Protein AF-A0A5P9F105-F1 (afdb_monomer_lite)

Radius of gyration: 16.58 Å; chains: 1; bounding box: 36×18×53 Å

Secondary structure (DSSP, 8-state):
-----------HHHHHHHHHHHHHHHHHHHHHHHHTTT---HHHHHHHHHHHHHHHHHHHHHHHS--

Foldseek 3Di:
DDPPPPPPPPDPVVLVVLLVVLVVLLVVLVVVLVVLVPDPDPVSVVVNVVSVVVNVVSVVVSVPGDD

Sequence (67 aa):
MPLQVSSKALDPSEIRCLRRELEQEIAWLQRQQEALADSESENQQSLRRTLDGMIFSRRALLGRMPR

pLDDT: mean 86.13, std 15.94, range [40.81, 98.31]

Structure (mmCIF, N/CA/C/O backbone):
data_AF-A0A5P9F105-F1
#
_entry.id   AF-A0A5P9F105-F1
#
loop_
_atom_site.group_PDB
_atom_site.id
_atom_site.type_symbol
_atom_site.label_atom_id
_atom_site.label_alt_id
_atom_site.label_comp_id
_atom_site.label_asym_id
_atom_site.label_entity_id
_atom_site.label_seq_id
_atom_site.pdbx_PDB_ins_code
_atom_site.Cartn_x
_atom_site.Cartn_y
_atom_site.Cartn_z
_atom_site.occupancy
_atom_site.B_iso_or_equiv
_atom_site.auth_seq_id
_atom_site.auth_comp_id
_atom_site.auth_asym_id
_atom_site.auth_atom_id
_atom_site.pdbx_PDB_model_num
ATOM 1 N N . MET A 1 1 ? -4.359 12.530 -36.530 1.00 40.81 1 MET A N 1
ATOM 2 C CA . MET A 1 1 ? -3.114 12.804 -35.783 1.00 40.81 1 MET A CA 1
ATOM 3 C C . MET A 1 1 ? -3.000 11.764 -34.679 1.00 40.81 1 MET A C 1
ATOM 5 O O . MET A 1 1 ? -3.757 11.872 -33.722 1.00 40.81 1 MET A O 1
ATOM 9 N N . PRO A 1 2 ? -2.189 10.702 -34.821 1.00 48.88 2 PRO A N 1
ATOM 10 C CA . PRO A 1 2 ? -2.005 9.754 -33.731 1.00 48.88 2 PRO A CA 1
ATOM 11 C C . PRO A 1 2 ? -1.155 10.416 -32.641 1.00 48.88 2 PRO A C 1
ATOM 13 O O . PRO A 1 2 ? -0.079 10.944 -32.916 1.00 48.88 2 PRO A O 1
ATOM 16 N N . LEU A 1 3 ? -1.664 10.418 -31.410 1.00 46.09 3 LEU A N 1
ATOM 17 C CA . LEU A 1 3 ? -0.920 10.832 -30.226 1.00 46.09 3 LEU A CA 1
ATOM 18 C C . LEU A 1 3 ? 0.197 9.807 -30.006 1.00 46.09 3 LEU A C 1
ATOM 20 O O . LEU A 1 3 ? -0.050 8.708 -29.514 1.00 46.09 3 LEU A O 1
ATOM 24 N N . GLN A 1 4 ? 1.421 10.147 -30.418 1.00 43.34 4 GLN A N 1
ATOM 25 C CA . GLN A 1 4 ? 2.618 9.426 -29.998 1.00 43.34 4 GLN A CA 1
ATOM 26 C C . GLN A 1 4 ? 2.736 9.587 -28.483 1.00 43.34 4 GLN A C 1
ATOM 28 O O . GLN A 1 4 ? 3.250 10.587 -27.983 1.00 43.34 4 GLN A O 1
ATOM 33 N N . VAL A 1 5 ? 2.239 8.596 -27.746 1.00 51.06 5 VAL A N 1
ATOM 34 C CA . VAL A 1 5 ? 2.615 8.398 -26.350 1.00 51.06 5 VAL A CA 1
ATOM 35 C C . VAL A 1 5 ? 4.096 8.050 -26.390 1.00 51.06 5 VAL A C 1
ATOM 37 O O . VAL A 1 5 ? 4.478 6.915 -26.658 1.00 51.06 5 VAL A O 1
ATOM 40 N N . SER A 1 6 ? 4.938 9.072 -26.249 1.00 45.59 6 SER A N 1
ATOM 41 C CA . SER A 1 6 ? 6.376 8.905 -26.120 1.00 45.59 6 SER A CA 1
ATOM 42 C C . SER A 1 6 ? 6.614 8.145 -24.824 1.00 45.59 6 SER A C 1
ATOM 44 O O . SER A 1 6 ? 6.631 8.724 -23.738 1.00 45.59 6 SER A O 1
ATOM 46 N N . SER A 1 7 ? 6.732 6.823 -24.931 1.00 54.69 7 SER A N 1
ATOM 47 C CA . SER A 1 7 ? 7.254 5.958 -23.884 1.00 54.69 7 SER A CA 1
ATOM 48 C C . SER A 1 7 ? 8.737 6.280 -23.714 1.00 54.69 7 SER A C 1
ATOM 50 O O . SER A 1 7 ? 9.602 5.500 -24.105 1.00 54.69 7 SER A O 1
ATOM 52 N N . LYS A 1 8 ? 9.052 7.461 -23.168 1.00 58.72 8 LYS A N 1
ATOM 53 C CA . LYS A 1 8 ? 10.361 7.685 -22.564 1.00 58.72 8 LYS A CA 1
ATOM 54 C C . LYS A 1 8 ? 10.490 6.612 -21.496 1.00 58.72 8 LYS A C 1
ATOM 56 O O . LYS A 1 8 ? 9.739 6.619 -20.523 1.00 58.72 8 LYS A O 1
ATOM 61 N N . ALA A 1 9 ? 11.382 5.654 -21.728 1.00 59.94 9 ALA A N 1
ATOM 62 C CA . ALA A 1 9 ? 11.829 4.777 -20.668 1.00 59.94 9 ALA A CA 1
ATOM 63 C C . ALA A 1 9 ? 12.307 5.696 -19.537 1.00 59.94 9 ALA A C 1
ATOM 65 O O . ALA A 1 9 ? 13.216 6.498 -19.750 1.00 59.94 9 ALA A O 1
ATOM 66 N N . LEU A 1 10 ? 11.605 5.655 -18.401 1.00 67.12 10 LEU A N 1
ATOM 67 C CA . LEU A 1 10 ? 12.012 6.358 -17.188 1.00 67.12 10 LEU A CA 1
ATOM 68 C C . LEU A 1 10 ? 13.464 5.985 -16.893 1.00 67.12 10 LEU A C 1
ATOM 70 O O . LEU A 1 10 ? 13.856 4.827 -17.087 1.00 67.12 10 LEU A O 1
ATOM 74 N N . ASP A 1 11 ? 14.255 6.959 -16.451 1.00 85.94 11 ASP A N 1
ATOM 75 C CA . ASP A 1 11 ? 15.641 6.699 -16.077 1.00 85.94 11 ASP A CA 1
ATOM 76 C C . ASP A 1 11 ? 15.652 5.583 -15.009 1.00 85.94 11 ASP A C 1
ATOM 78 O O . ASP A 1 11 ? 14.833 5.611 -14.084 1.00 85.94 11 ASP A O 1
ATOM 82 N N . PRO A 1 12 ? 16.540 4.574 -15.089 1.00 87.25 12 PRO A N 1
ATOM 83 C CA . PRO A 1 12 ? 16.638 3.539 -14.062 1.00 87.25 12 PRO A CA 1
ATOM 84 C C . PRO A 1 12 ? 16.737 4.090 -12.630 1.00 87.25 12 PRO A C 1
ATOM 86 O O . PRO A 1 12 ? 16.289 3.443 -11.684 1.00 87.25 12 PRO A O 1
ATOM 89 N N . SER A 1 13 ? 17.327 5.273 -12.444 1.00 89.50 13 SER A N 1
ATOM 90 C CA . SER A 1 13 ? 17.368 5.973 -11.157 1.00 89.50 13 SER A CA 1
ATOM 91 C C . SER A 1 13 ? 15.998 6.490 -10.708 1.00 89.50 13 SER A C 1
ATOM 93 O O . SER A 1 13 ? 15.636 6.284 -9.548 1.00 89.50 13 SER A O 1
ATOM 95 N N . GLU A 1 14 ? 15.209 7.065 -11.617 1.00 91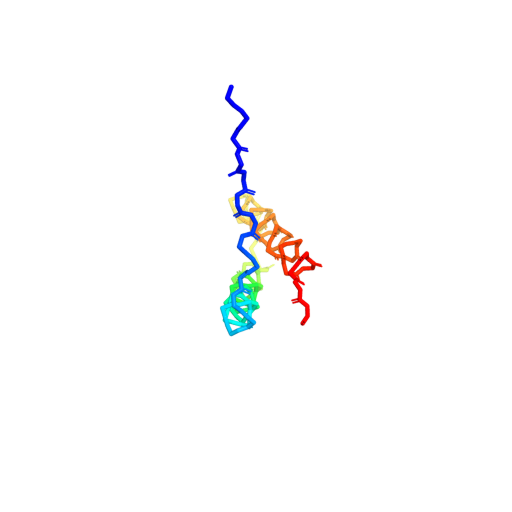.06 14 GLU A N 1
ATOM 96 C CA . GLU A 1 14 ? 13.824 7.480 -11.370 1.00 91.06 14 GLU A CA 1
ATOM 97 C C . GLU A 1 14 ? 12.949 6.269 -11.040 1.00 91.06 14 GLU A C 1
ATOM 99 O O . GLU A 1 14 ? 12.202 6.301 -10.065 1.00 91.06 14 GLU A O 1
ATOM 104 N N . ILE A 1 15 ? 13.101 5.161 -11.775 1.00 91.94 15 ILE A N 1
ATOM 105 C CA . ILE A 1 15 ? 12.387 3.907 -11.489 1.00 91.94 15 ILE A CA 1
ATOM 106 C C . ILE A 1 15 ? 12.713 3.427 -10.074 1.00 91.94 15 ILE A C 1
ATOM 108 O O . ILE A 1 15 ? 11.801 3.123 -9.308 1.00 91.94 15 ILE A O 1
ATOM 112 N N . ARG A 1 16 ? 13.994 3.386 -9.684 1.00 93.12 16 ARG A N 1
ATOM 113 C CA . ARG A 1 16 ? 14.383 2.994 -8.319 1.00 93.12 16 ARG A CA 1
ATOM 114 C C . ARG A 1 16 ? 13.810 3.932 -7.255 1.00 93.12 16 ARG A C 1
ATOM 116 O O . ARG A 1 16 ? 13.387 3.444 -6.209 1.00 93.12 16 ARG A O 1
ATOM 123 N N . CYS A 1 17 ? 13.779 5.242 -7.512 1.00 94.69 17 CYS A N 1
ATOM 124 C CA . CYS A 1 17 ? 13.182 6.218 -6.598 1.00 94.69 17 CYS A CA 1
ATOM 125 C C . CYS A 1 17 ? 11.685 5.949 -6.412 1.00 94.69 17 CYS A C 1
ATOM 127 O O . CYS A 1 17 ? 11.240 5.725 -5.289 1.00 94.69 17 CYS A O 1
ATOM 129 N N . LEU A 1 18 ? 10.944 5.838 -7.516 1.00 94.50 18 LEU A N 1
ATOM 130 C CA . LEU A 1 18 ? 9.506 5.568 -7.514 1.00 94.50 18 LEU A CA 1
ATOM 131 C C . LEU A 1 18 ? 9.165 4.231 -6.844 1.00 94.50 18 LEU A C 1
ATOM 133 O O . LEU A 1 18 ? 8.198 4.136 -6.090 1.00 94.50 18 LEU A O 1
ATOM 137 N N . ARG A 1 19 ? 9.974 3.188 -7.071 1.00 95.75 19 ARG A N 1
ATOM 138 C CA . ARG A 1 19 ? 9.823 1.901 -6.374 1.00 95.75 19 ARG A CA 1
ATOM 139 C C . ARG A 1 19 ? 9.964 2.074 -4.862 1.00 95.75 19 ARG A C 1
ATOM 141 O O . ARG A 1 19 ? 9.111 1.600 -4.117 1.00 95.75 19 ARG A O 1
ATOM 148 N N . ARG A 1 20 ? 11.003 2.788 -4.416 1.00 96.25 20 ARG A N 1
ATOM 149 C CA . ARG A 1 20 ? 11.263 3.042 -2.992 1.00 96.25 20 ARG A CA 1
ATOM 150 C C . ARG A 1 20 ? 10.163 3.891 -2.350 1.00 96.25 20 ARG A C 1
ATOM 152 O O . ARG A 1 20 ? 9.851 3.698 -1.177 1.00 96.25 20 ARG A O 1
ATOM 159 N N . GLU A 1 21 ? 9.595 4.844 -3.079 1.00 96.88 21 GLU A N 1
ATOM 160 C CA . GLU A 1 21 ? 8.452 5.644 -2.625 1.00 96.88 21 GLU A CA 1
ATOM 161 C C . GLU A 1 21 ? 7.209 4.772 -2.447 1.00 96.88 21 GLU A C 1
ATOM 163 O O . GLU A 1 21 ? 6.622 4.764 -1.367 1.00 96.88 21 GLU A O 1
ATOM 168 N N . LEU A 1 22 ? 6.866 3.946 -3.442 1.00 97.25 22 LEU A N 1
ATOM 169 C CA . LEU A 1 22 ? 5.742 3.012 -3.339 1.00 97.25 22 LEU A CA 1
ATOM 170 C C . LEU A 1 22 ? 5.895 2.040 -2.164 1.00 97.25 22 LEU A C 1
ATOM 172 O O . LEU A 1 22 ? 4.925 1.777 -1.456 1.00 97.25 22 LEU A O 1
ATOM 176 N N . GLU A 1 23 ? 7.097 1.512 -1.935 1.00 97.69 23 GLU A N 1
ATOM 177 C CA . GLU A 1 23 ? 7.384 0.634 -0.796 1.00 97.69 23 GLU A CA 1
ATOM 178 C C . GLU A 1 23 ? 7.188 1.353 0.548 1.00 97.69 23 GLU A C 1
ATOM 180 O O . GLU A 1 23 ? 6.579 0.792 1.463 1.00 97.69 23 GLU A O 1
ATOM 185 N N . GLN A 1 24 ? 7.638 2.608 0.659 1.00 98.25 24 GLN A N 1
ATOM 186 C CA . GLN A 1 24 ? 7.423 3.434 1.851 1.00 98.25 24 GLN A CA 1
ATOM 187 C C . GLN A 1 24 ? 5.939 3.732 2.081 1.00 98.25 24 GLN A C 1
ATOM 189 O O . GLN A 1 24 ? 5.463 3.611 3.210 1.00 98.25 24 GLN A O 1
ATOM 194 N N . GLU A 1 25 ? 5.198 4.074 1.028 1.00 98.12 25 GLU A N 1
ATOM 195 C CA . GLU A 1 25 ? 3.759 4.325 1.116 1.00 98.12 25 GLU A CA 1
ATOM 196 C C . GLU A 1 25 ? 2.988 3.068 1.528 1.00 98.12 25 GL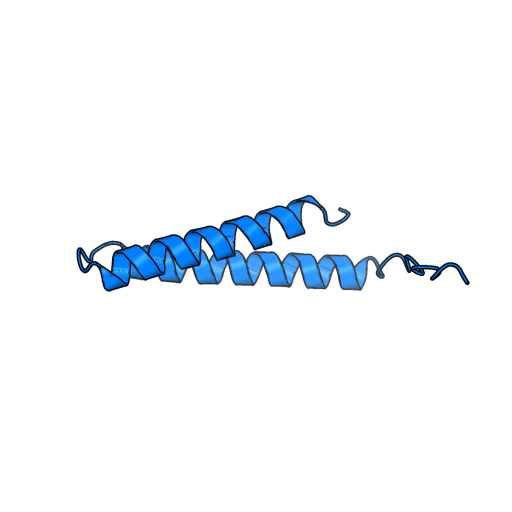U A C 1
ATOM 198 O O . GLU A 1 25 ? 2.127 3.137 2.404 1.00 98.12 25 GLU A O 1
ATOM 203 N N . ILE A 1 26 ? 3.312 1.905 0.950 1.00 98.31 26 ILE A N 1
ATOM 204 C CA . ILE A 1 26 ? 2.711 0.622 1.342 1.00 98.31 26 ILE A CA 1
ATOM 205 C C . ILE A 1 26 ? 2.981 0.348 2.824 1.00 98.31 26 ILE A C 1
ATOM 207 O O . ILE A 1 26 ? 2.044 0.046 3.561 1.00 98.31 26 ILE A O 1
ATOM 211 N N . ALA A 1 27 ? 4.229 0.496 3.275 1.00 98.19 27 ALA A N 1
ATOM 212 C CA . ALA A 1 27 ? 4.589 0.271 4.672 1.00 98.19 27 ALA A CA 1
ATOM 213 C C . ALA A 1 27 ? 3.867 1.242 5.620 1.00 98.19 27 ALA A C 1
ATOM 215 O O . ALA A 1 27 ? 3.441 0.847 6.705 1.00 98.19 27 ALA A O 1
ATOM 216 N N . TRP A 1 28 ? 3.703 2.506 5.221 1.00 98.06 28 TRP A N 1
ATOM 217 C CA . TRP A 1 28 ? 2.947 3.488 5.996 1.00 98.06 28 TRP A CA 1
ATOM 218 C C . TRP A 1 28 ? 1.465 3.105 6.107 1.00 98.06 28 TRP A C 1
ATOM 220 O O . TRP A 1 28 ? 0.929 3.087 7.215 1.00 98.06 28 TRP A O 1
ATOM 230 N N . LEU A 1 29 ? 0.824 2.725 4.996 1.00 97.12 29 LEU A N 1
ATOM 231 C CA . LEU A 1 29 ? -0.582 2.301 4.971 1.00 97.12 29 LEU A CA 1
ATOM 232 C C . LEU A 1 29 ? -0.828 1.054 5.829 1.00 97.12 29 LEU A C 1
ATOM 234 O O . LEU A 1 29 ? -1.825 0.997 6.546 1.00 97.12 29 LEU A O 1
ATOM 238 N N . GLN A 1 30 ? 0.088 0.083 5.796 1.00 96.19 30 GLN A N 1
ATOM 239 C CA . GLN A 1 30 ? -0.006 -1.124 6.621 1.00 96.19 30 GLN A CA 1
ATOM 240 C C . GLN A 1 30 ? 0.015 -0.792 8.117 1.00 96.19 30 GLN A C 1
ATOM 242 O O . GLN A 1 30 ? -0.832 -1.2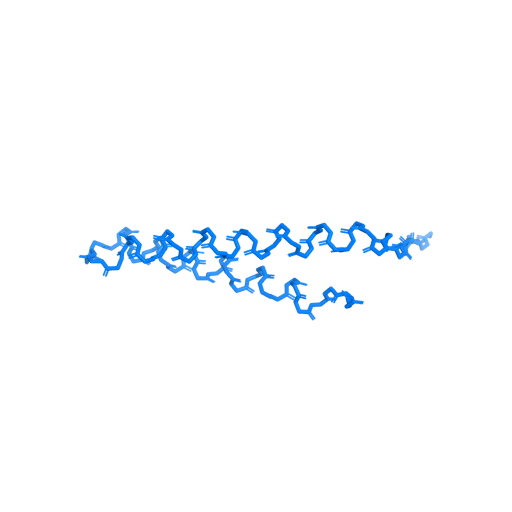81 8.857 1.00 96.19 30 GLN A O 1
ATOM 247 N N . ARG A 1 31 ? 0.896 0.117 8.558 1.00 95.56 31 ARG A N 1
ATOM 248 C CA . ARG A 1 31 ? 0.917 0.567 9.963 1.00 95.56 31 ARG A CA 1
ATOM 249 C C . ARG A 1 31 ? -0.367 1.287 10.368 1.00 95.56 31 ARG A C 1
ATOM 251 O O . ARG A 1 31 ? -0.828 1.119 11.491 1.00 95.56 31 ARG A O 1
ATOM 258 N N . GLN A 1 32 ? -0.951 2.090 9.473 1.00 93.88 32 GLN A N 1
ATOM 259 C CA . GLN A 1 32 ? -2.247 2.728 9.743 1.00 93.88 32 GLN A CA 1
ATOM 260 C C . GLN A 1 32 ? -3.356 1.685 9.905 1.00 93.88 32 GLN A C 1
ATOM 262 O O . GLN A 1 32 ? -4.205 1.815 10.781 1.00 93.88 32 GLN A O 1
ATOM 267 N N . GLN A 1 33 ? -3.333 0.630 9.093 1.00 92.81 33 GLN A N 1
ATOM 268 C CA . GLN A 1 33 ? -4.296 -0.460 9.182 1.00 92.81 33 GLN A CA 1
ATOM 269 C C . GLN A 1 33 ? -4.140 -1.274 10.476 1.00 92.81 33 GLN A C 1
ATOM 271 O O . GLN A 1 33 ? -5.144 -1.609 11.101 1.00 92.81 33 GLN A O 1
ATOM 276 N N . GLU A 1 34 ? -2.904 -1.547 10.899 1.00 90.75 34 GLU A N 1
ATOM 277 C CA . GLU A 1 34 ? -2.594 -2.195 12.181 1.00 90.75 34 GLU A CA 1
ATOM 278 C C . GLU A 1 34 ? -3.073 -1.353 13.370 1.00 90.75 34 GLU A C 1
ATOM 280 O O . GLU A 1 34 ? -3.693 -1.883 14.285 1.00 90.75 34 GLU A O 1
ATOM 285 N N . ALA A 1 35 ? -2.888 -0.031 13.327 1.00 89.19 35 ALA A N 1
ATOM 286 C CA . ALA A 1 35 ? -3.382 0.873 14.368 1.00 89.19 35 ALA A CA 1
ATOM 287 C C . ALA A 1 35 ? -4.921 0.908 14.471 1.00 89.19 35 ALA A C 1
ATOM 289 O O . ALA A 1 35 ? -5.468 1.264 15.511 1.00 89.19 35 ALA A O 1
ATOM 290 N N . LEU A 1 36 ? -5.626 0.536 13.399 1.00 86.75 36 LEU A N 1
ATOM 291 C CA . LEU A 1 36 ? -7.087 0.456 13.361 1.00 86.75 36 LEU A CA 1
ATOM 292 C C . LEU A 1 36 ? -7.618 -0.918 13.797 1.00 86.75 36 LEU A C 1
ATOM 294 O O . LEU A 1 36 ? -8.840 -1.065 13.869 1.00 86.75 36 LEU A O 1
ATOM 298 N N . ALA A 1 37 ? -6.748 -1.914 14.045 1.00 72.94 37 ALA A N 1
ATOM 299 C CA . ALA A 1 37 ? -7.085 -3.333 14.228 1.00 72.94 37 A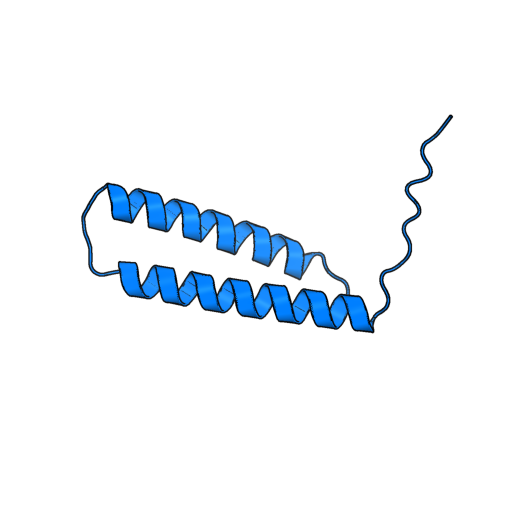LA A CA 1
ATOM 300 C C . ALA A 1 37 ? -8.048 -3.628 15.397 1.00 72.94 37 ALA A C 1
ATOM 302 O O . ALA A 1 37 ? -8.833 -4.574 15.297 1.00 72.94 37 ALA A O 1
ATOM 303 N N . ASP A 1 38 ? -8.088 -2.763 16.409 1.00 76.25 38 ASP A N 1
ATOM 304 C CA . ASP A 1 38 ? -8.825 -3.005 17.657 1.00 76.25 38 ASP A CA 1
ATOM 305 C C . ASP A 1 38 ? -10.202 -2.323 17.738 1.00 76.25 38 ASP A C 1
ATOM 307 O O . ASP A 1 38 ? -10.875 -2.402 18.764 1.00 76.25 38 ASP A O 1
ATOM 311 N N . SER A 1 39 ? -10.658 -1.641 16.683 1.00 72.50 39 SER A N 1
ATOM 312 C CA . SER A 1 39 ? -11.970 -0.983 16.703 1.00 72.50 39 SER A CA 1
ATOM 313 C C . SER A 1 39 ? -13.027 -1.676 15.855 1.00 72.50 39 SER A C 1
ATOM 315 O O . SER A 1 39 ? -12.809 -1.984 14.681 1.00 72.50 39 SER A O 1
ATOM 317 N N . GLU A 1 40 ? -14.219 -1.801 16.433 1.00 76.88 40 GLU A N 1
ATOM 318 C CA . GLU A 1 40 ? -15.402 -2.386 15.797 1.00 76.88 40 GLU A CA 1
ATOM 319 C C . GLU A 1 40 ? -16.328 -1.351 15.132 1.00 76.88 40 GLU A C 1
ATOM 321 O O . GLU A 1 40 ? -17.332 -1.719 14.525 1.00 76.88 40 GLU A O 1
ATOM 326 N N . SER A 1 41 ? -16.001 -0.054 15.194 1.00 86.81 41 SER A N 1
ATOM 327 C CA . SER A 1 41 ? -16.837 0.999 14.598 1.00 86.81 41 SER A CA 1
ATOM 328 C C . SER A 1 41 ? -16.966 0.833 13.077 1.00 86.81 41 SER A C 1
ATOM 330 O O . SER A 1 41 ? -15.967 0.661 12.376 1.00 86.81 41 SER A O 1
ATOM 332 N N . GLU A 1 42 ? -18.184 0.965 12.541 1.00 85.44 42 GLU A N 1
ATOM 333 C CA . GLU A 1 42 ? -18.464 0.906 11.094 1.00 85.44 42 GLU A CA 1
ATOM 334 C C . GLU A 1 42 ? -17.583 1.868 10.276 1.00 85.44 42 GLU A C 1
ATOM 336 O O . GLU A 1 42 ? -17.076 1.508 9.211 1.00 85.44 42 GLU A O 1
ATOM 341 N N . ASN A 1 43 ? -17.313 3.066 10.807 1.00 87.69 43 ASN A N 1
ATOM 342 C CA . ASN A 1 43 ? -16.423 4.042 10.171 1.00 87.69 43 ASN A CA 1
ATOM 343 C C . ASN A 1 43 ? -14.995 3.504 10.028 1.00 87.69 43 ASN A C 1
ATOM 345 O O . ASN A 1 43 ? -14.344 3.713 9.003 1.00 87.69 43 ASN A O 1
ATOM 349 N N . GLN A 1 44 ? -14.513 2.777 11.035 1.00 88.44 44 GLN A N 1
ATOM 350 C CA . GLN A 1 44 ? -13.181 2.183 11.006 1.00 88.44 44 GLN A CA 1
ATOM 351 C C . GLN A 1 44 ? -13.118 0.986 10.058 1.00 88.44 44 GLN A C 1
ATOM 353 O O . GLN A 1 44 ? -12.124 0.823 9.352 1.00 88.44 44 GLN A O 1
ATOM 358 N N . GLN A 1 45 ? -14.198 0.210 9.940 1.00 89.19 45 GLN A N 1
ATOM 359 C CA . GLN A 1 45 ? -14.301 -0.842 8.925 1.00 89.19 45 GLN A CA 1
ATOM 360 C C . GLN A 1 45 ? -14.261 -0.263 7.499 1.00 89.19 45 GLN A C 1
ATOM 362 O O . GLN A 1 45 ? -13.544 -0.783 6.641 1.00 89.19 45 GLN A O 1
ATOM 367 N N . SER A 1 46 ? -14.976 0.839 7.244 1.00 92.00 46 SER A N 1
ATOM 368 C CA . SER A 1 46 ? -14.934 1.541 5.951 1.00 92.00 46 SER A CA 1
ATOM 369 C C . SER A 1 46 ? -13.536 2.094 5.643 1.00 92.00 46 SER A C 1
ATOM 371 O O . SER A 1 46 ? -13.036 1.970 4.518 1.00 92.00 46 SER A O 1
ATOM 373 N N . LEU A 1 47 ? -12.861 2.650 6.654 1.00 92.81 47 LEU A N 1
ATOM 374 C CA . LEU A 1 47 ? -11.490 3.136 6.521 1.00 92.81 47 LEU A CA 1
ATOM 375 C C . LEU A 1 47 ? -10.513 1.995 6.203 1.00 92.81 47 LEU A C 1
ATOM 377 O O . LEU A 1 47 ? -9.714 2.134 5.281 1.00 92.81 47 LEU A O 1
ATOM 381 N N . ARG A 1 48 ? -10.618 0.841 6.876 1.00 92.62 48 ARG A N 1
ATOM 382 C CA . ARG A 1 48 ? -9.787 -0.341 6.577 1.00 92.62 48 ARG A CA 1
ATOM 383 C C . ARG A 1 48 ? -9.938 -0.803 5.131 1.00 92.62 48 ARG A C 1
ATOM 385 O O . ARG A 1 48 ? -8.932 -0.946 4.448 1.00 92.62 48 ARG A O 1
ATOM 392 N N . ARG A 1 49 ? -11.174 -0.936 4.632 1.00 93.50 49 ARG A N 1
ATOM 393 C CA . ARG A 1 49 ? -11.426 -1.304 3.223 1.00 93.50 49 ARG A CA 1
ATOM 394 C C . ARG A 1 49 ? -10.799 -0.304 2.249 1.00 93.50 49 ARG A C 1
ATOM 396 O O . ARG A 1 49 ? -10.292 -0.686 1.196 1.00 93.50 49 ARG A O 1
ATOM 403 N N . THR A 1 50 ? -10.820 0.978 2.605 1.00 96.19 50 THR A N 1
ATOM 404 C CA . THR A 1 50 ? -10.178 2.033 1.812 1.00 96.19 50 THR A CA 1
ATOM 405 C C . THR A 1 50 ? -8.657 1.870 1.802 1.00 96.19 50 THR A C 1
ATOM 407 O O . THR A 1 50 ? -8.045 1.910 0.732 1.00 96.19 50 THR A O 1
ATOM 410 N N . LEU A 1 51 ? -8.045 1.629 2.966 1.00 96.50 51 LEU A N 1
ATOM 411 C CA . LEU A 1 51 ? -6.609 1.364 3.085 1.00 96.50 51 LEU A CA 1
ATOM 412 C C . LEU A 1 51 ? -6.198 0.102 2.310 1.00 96.50 51 LEU A C 1
ATOM 414 O O . LEU A 1 51 ? -5.202 0.136 1.591 1.00 96.50 51 LEU A O 1
ATOM 418 N N . ASP A 1 52 ? -7.000 -0.965 2.356 1.00 96.19 52 ASP A N 1
ATOM 419 C CA . ASP A 1 52 ? -6.782 -2.187 1.571 1.00 96.19 52 ASP A CA 1
ATOM 420 C C . ASP A 1 52 ? -6.732 -1.895 0.064 1.00 96.19 52 ASP A C 1
ATOM 422 O O . ASP A 1 52 ? -5.806 -2.322 -0.633 1.00 96.19 52 ASP A O 1
ATOM 426 N N . GLY A 1 53 ? -7.683 -1.107 -0.451 1.00 97.88 53 GLY A N 1
ATOM 427 C CA . GLY A 1 53 ? -7.692 -0.681 -1.856 1.00 97.88 53 GLY A CA 1
ATOM 428 C C . GLY A 1 53 ? -6.474 0.176 -2.231 1.00 97.88 53 GLY A C 1
ATOM 429 O O . GLY A 1 53 ? -5.887 0.029 -3.313 1.00 97.88 53 GLY A O 1
ATOM 430 N N . MET A 1 54 ? -6.037 1.041 -1.316 1.00 97.94 54 MET A N 1
ATOM 431 C CA . MET A 1 54 ? -4.835 1.862 -1.476 1.00 97.94 54 MET A CA 1
ATOM 432 C C . MET A 1 54 ? -3.549 1.024 -1.502 1.00 97.94 54 MET A C 1
ATOM 434 O O . MET A 1 54 ? -2.663 1.303 -2.314 1.00 97.94 54 MET A O 1
ATOM 438 N N . ILE A 1 55 ? -3.444 -0.008 -0.663 1.00 98.12 55 ILE A N 1
ATOM 439 C CA . ILE A 1 55 ? -2.310 -0.943 -0.647 1.00 98.12 55 ILE A CA 1
ATOM 440 C C . ILE A 1 55 ? -2.311 -1.792 -1.922 1.00 98.12 55 ILE A C 1
ATOM 442 O O . ILE A 1 55 ? -1.271 -1.944 -2.568 1.00 98.12 55 ILE A O 1
ATOM 446 N N . PHE A 1 56 ? -3.474 -2.321 -2.313 1.00 98.06 56 PHE A N 1
ATOM 447 C CA . PHE A 1 56 ? -3.622 -3.149 -3.509 1.00 98.06 56 PHE A CA 1
ATOM 448 C C . PHE A 1 56 ? -3.168 -2.414 -4.776 1.00 98.06 56 PHE A C 1
ATOM 450 O O . PHE A 1 56 ? -2.351 -2.934 -5.539 1.00 98.06 56 PHE A O 1
ATOM 457 N N . SER A 1 57 ? -3.647 -1.184 -4.980 1.00 97.62 57 SER A N 1
ATOM 458 C CA . SER A 1 57 ? -3.301 -0.386 -6.163 1.00 97.62 57 SER A CA 1
ATOM 459 C C . SER A 1 57 ? -1.799 -0.087 -6.250 1.00 97.62 57 SER A C 1
ATOM 461 O O . SER A 1 57 ? -1.201 -0.251 -7.314 1.00 97.62 57 SER A O 1
ATOM 463 N N . ARG A 1 58 ? -1.151 0.247 -5.128 1.00 97.56 58 ARG A N 1
ATOM 464 C CA . ARG A 1 58 ? 0.303 0.480 -5.068 1.00 97.56 58 ARG A CA 1
ATOM 465 C C . ARG A 1 58 ? 1.122 -0.777 -5.327 1.00 97.56 58 ARG A C 1
ATOM 467 O O . ARG A 1 58 ? 2.080 -0.724 -6.093 1.00 97.56 58 ARG A O 1
ATOM 474 N N . ARG A 1 59 ? 0.730 -1.925 -4.760 1.00 97.44 59 ARG A N 1
ATOM 475 C CA . ARG A 1 59 ? 1.373 -3.219 -5.058 1.00 97.44 59 ARG A CA 1
ATOM 476 C C . ARG A 1 59 ? 1.265 -3.567 -6.542 1.00 97.44 59 ARG A C 1
ATOM 478 O O . ARG A 1 59 ? 2.240 -4.029 -7.131 1.00 97.44 59 ARG A O 1
ATOM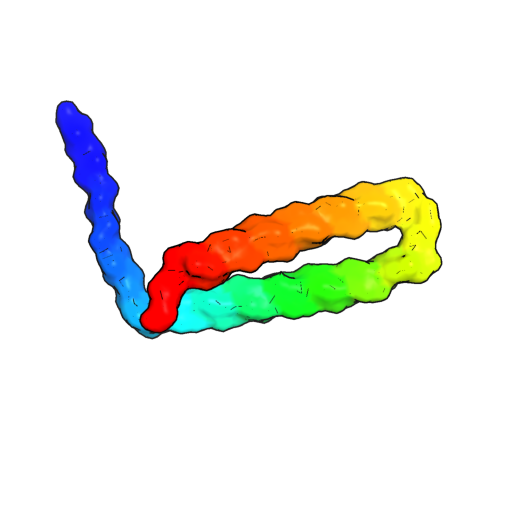 485 N N . ALA A 1 60 ? 0.113 -3.299 -7.157 1.00 97.25 60 ALA A N 1
ATOM 486 C CA . ALA A 1 60 ? -0.080 -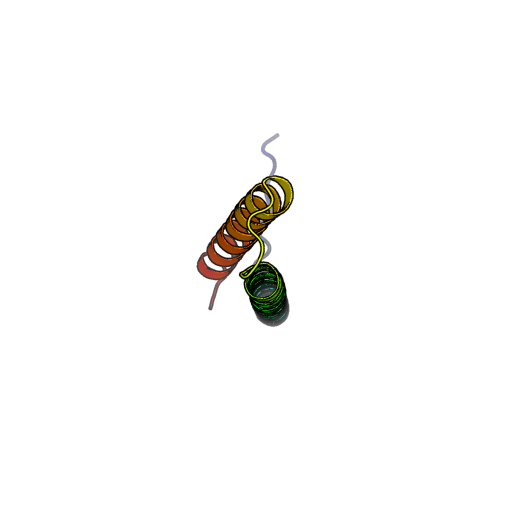3.506 -8.589 1.00 97.25 60 ALA A CA 1
ATOM 487 C C . ALA A 1 60 ? 0.821 -2.591 -9.439 1.00 97.25 60 ALA A C 1
ATOM 489 O O . ALA A 1 60 ? 1.341 -3.037 -10.460 1.00 97.25 60 ALA A O 1
ATOM 490 N N . LEU A 1 61 ? 1.042 -1.338 -9.023 1.00 95.50 61 LEU A N 1
ATOM 491 C CA . LEU A 1 61 ? 2.000 -0.436 -9.675 1.00 95.50 61 LEU A CA 1
ATOM 492 C C . LEU A 1 61 ? 3.440 -0.939 -9.519 1.00 95.50 61 LEU A C 1
ATOM 494 O O . LEU A 1 61 ? 4.145 -1.086 -10.515 1.00 95.50 61 LEU A O 1
ATOM 498 N N . LEU A 1 62 ? 3.847 -1.291 -8.297 1.00 95.31 62 LEU A N 1
ATOM 499 C CA . LEU A 1 62 ? 5.190 -1.793 -7.998 1.00 95.31 62 LEU A CA 1
ATOM 500 C C . LEU A 1 62 ? 5.525 -3.075 -8.782 1.00 95.31 62 LEU A C 1
ATOM 502 O O . LEU A 1 62 ? 6.657 -3.253 -9.236 1.00 95.31 62 LEU A O 1
ATOM 506 N N . GLY A 1 63 ? 4.537 -3.958 -8.968 1.00 94.06 63 GLY A N 1
ATOM 507 C CA . GLY A 1 63 ? 4.672 -5.192 -9.745 1.00 94.06 63 GLY A CA 1
ATOM 508 C C . GLY A 1 63 ? 4.783 -4.983 -11.259 1.00 94.06 63 GLY A C 1
ATOM 509 O O . GLY A 1 63 ? 5.292 -5.860 -11.951 1.00 94.06 63 GLY A O 1
ATOM 510 N N . ARG A 1 64 ? 4.334 -3.831 -11.777 1.00 93.12 64 ARG A N 1
ATOM 511 C CA . ARG A 1 64 ? 4.452 -3.452 -13.197 1.00 93.12 64 ARG A CA 1
ATOM 512 C C . ARG A 1 64 ? 5.697 -2.616 -13.495 1.00 93.12 64 ARG A C 1
ATOM 514 O O . ARG A 1 64 ? 6.031 -2.440 -14.663 1.00 93.12 64 ARG A O 1
ATOM 521 N N . MET A 1 65 ? 6.367 -2.091 -12.470 1.00 89.38 65 MET A N 1
ATOM 522 C CA . MET A 1 65 ? 7.606 -1.339 -12.646 1.00 89.38 65 MET A CA 1
ATOM 523 C C . MET A 1 65 ? 8.757 -2.260 -13.079 1.00 89.38 65 MET A C 1
ATOM 525 O O . MET A 1 65 ? 8.887 -3.358 -12.527 1.00 89.38 65 MET A O 1
ATOM 529 N N . PRO A 1 66 ? 9.626 -1.810 -14.004 1.00 85.62 66 PRO A N 1
ATOM 530 C CA . PRO A 1 66 ? 10.858 -2.518 -14.343 1.00 85.62 66 PRO A CA 1
ATOM 531 C C . PRO A 1 66 ? 11.725 -2.771 -13.100 1.00 85.62 66 PRO A C 1
ATOM 533 O O . PRO A 1 66 ? 11.648 -2.022 -12.119 1.00 85.62 66 PRO A O 1
ATOM 536 N N . ARG A 1 67 ? 12.505 -3.856 -13.132 1.00 78.56 67 ARG A N 1
ATOM 537 C CA . ARG A 1 67 ? 13.454 -4.222 -12.070 1.00 78.56 67 ARG A CA 1
ATOM 538 C C . ARG A 1 67 ? 14.789 -3.523 -12.263 1.00 78.56 67 ARG A C 1
ATOM 540 O O . ARG A 1 67 ? 15.229 -3.453 -13.430 1.00 78.56 67 ARG A O 1
#